Protein AF-Q839M4-F1 (afdb_monomer_lite)

Organism: Enterococcus faecalis (strain ATCC 700802 / V583) (NCBI:txid226185)

Secondary structure (DSSP, 8-state):
--HHHHHHHHHHHHHHHHHTT--STTHHHHHHHIIIII-HHHHHHHHTTTSHHHHGGGSHHHHHHHIIIIIHHHHHHHHHHHHS--EEEHHHHHHHHHHHHHHHHHTT-SGGGTS--HHHHHHHHHH-HHHHHHHHHHHHH--TTSEEE-TTHHHHHHHHHHHHHHHHHHHHHHTT-

Sequence (177 aa):
MDSNEIIKRVRERVYREVKKKYTRDDLDTRIQDVLYYRSETYMKLVSFANGKRIKKLADPRKFEKFMDTKGVKIVAEVLDGLNNQPKMQAMEYEQKVLTKVRQWYQKKNHPELVDLEEEAFEQLVEKNIIYKKMKKRLYEEQDNQGFVYSDNFDMQLIRDSCDIEEALYLDITLGDY

Radius of gyration: 21.52 Å; chains: 1; bounding box: 48×34×61 Å

Structure (mmCIF, N/CA/C/O backbone):
data_AF-Q839M4-F1
#
_entry.id   AF-Q839M4-F1
#
loop_
_atom_site.group_PDB
_atom_site.id
_atom_site.type_symbol
_atom_site.label_atom_id
_atom_site.label_alt_id
_atom_site.label_comp_id
_atom_site.label_asym_id
_atom_site.label_entity_id
_atom_site.label_seq_id
_atom_site.pdbx_PDB_ins_code
_atom_site.Cartn_x
_atom_site.Cartn_y
_atom_site.Cartn_z
_atom_site.occupancy
_atom_site.B_iso_or_equiv
_atom_site.auth_seq_id
_atom_site.auth_comp_id
_atom_site.auth_asym_id
_atom_site.auth_atom_id
_atom_site.pdbx_PDB_model_num
ATOM 1 N N . MET A 1 1 ? -29.535 -0.102 8.779 1.00 75.81 1 MET A N 1
ATOM 2 C CA . MET A 1 1 ? -28.117 0.221 8.537 1.00 75.81 1 MET A CA 1
ATOM 3 C C . MET A 1 1 ? -27.517 -0.943 7.775 1.00 75.81 1 MET A C 1
ATOM 5 O O . MET A 1 1 ? -27.614 -2.073 8.254 1.00 75.81 1 MET A O 1
ATOM 9 N N . ASP A 1 2 ? -27.035 -0.696 6.562 1.00 85.62 2 ASP A N 1
ATOM 10 C CA . ASP A 1 2 ? -26.321 -1.709 5.787 1.00 85.62 2 ASP A CA 1
ATOM 11 C C . ASP A 1 2 ? -24.893 -1.882 6.342 1.00 85.62 2 ASP A C 1
ATOM 13 O O . ASP A 1 2 ? -24.463 -1.164 7.248 1.00 85.62 2 ASP A O 1
ATOM 17 N N . SER A 1 3 ? -24.171 -2.887 5.853 1.00 86.69 3 SER A N 1
ATOM 18 C CA . SER A 1 3 ? -22.812 -3.173 6.319 1.00 86.69 3 SER A CA 1
ATOM 19 C C . SER A 1 3 ? -21.822 -2.051 5.994 1.00 86.69 3 SER A C 1
ATOM 21 O O . SER A 1 3 ? -20.903 -1.820 6.777 1.00 86.69 3 SER A O 1
ATOM 23 N N . ASN A 1 4 ? -22.008 -1.342 4.878 1.00 88.81 4 ASN A N 1
ATOM 24 C CA . ASN A 1 4 ? -21.112 -0.267 4.449 1.00 88.81 4 ASN A CA 1
ATOM 25 C C . ASN A 1 4 ? -21.217 0.935 5.389 1.00 88.81 4 ASN A C 1
ATOM 27 O O . ASN A 1 4 ? -20.198 1.484 5.804 1.00 88.81 4 ASN A O 1
ATOM 31 N N . GLU A 1 5 ? -22.430 1.276 5.812 1.00 91.88 5 GLU A N 1
ATOM 32 C CA . GLU A 1 5 ? -22.689 2.340 6.775 1.00 91.88 5 GLU A CA 1
ATOM 33 C C . GLU A 1 5 ? -22.124 1.994 8.162 1.00 91.88 5 GLU A C 1
ATOM 35 O O . GLU A 1 5 ? -21.576 2.853 8.850 1.00 91.88 5 GLU A O 1
ATOM 40 N N . ILE A 1 6 ? -22.156 0.715 8.560 1.00 92.38 6 ILE A N 1
ATOM 41 C CA . ILE A 1 6 ? -21.500 0.254 9.795 1.00 92.38 6 ILE A CA 1
ATOM 42 C C . ILE A 1 6 ? -19.980 0.416 9.699 1.00 92.38 6 ILE A C 1
ATOM 44 O O . ILE A 1 6 ? -19.368 0.940 10.631 1.00 92.38 6 ILE A O 1
ATOM 48 N N . ILE A 1 7 ? -19.364 -0.021 8.595 1.00 93.19 7 ILE A N 1
ATOM 49 C CA . ILE A 1 7 ? -17.920 0.140 8.371 1.00 93.19 7 ILE A CA 1
ATOM 50 C C . ILE A 1 7 ? -17.550 1.620 8.406 1.00 93.19 7 ILE A C 1
ATOM 52 O O . ILE A 1 7 ? -16.632 1.999 9.130 1.00 93.19 7 ILE A O 1
ATOM 56 N N . LYS A 1 8 ? -18.300 2.467 7.697 1.00 93.94 8 LYS A N 1
ATOM 57 C CA . LYS A 1 8 ? -18.115 3.918 7.699 1.00 93.94 8 LYS A CA 1
ATOM 58 C C . LYS A 1 8 ? -18.182 4.491 9.116 1.00 93.94 8 LYS A C 1
ATOM 60 O O . LYS A 1 8 ? -17.266 5.200 9.524 1.00 93.94 8 LYS A O 1
ATOM 65 N N . ARG A 1 9 ? -19.180 4.100 9.913 1.00 94.94 9 ARG A N 1
ATOM 66 C CA . ARG A 1 9 ? -19.306 4.529 11.313 1.00 94.94 9 ARG A CA 1
ATOM 67 C C . ARG A 1 9 ? -18.119 4.087 12.178 1.00 94.94 9 ARG A C 1
ATOM 69 O O . ARG A 1 9 ? -17.662 4.855 13.025 1.00 94.94 9 ARG A O 1
ATOM 76 N N . VAL A 1 10 ? -17.597 2.873 11.976 1.00 95.31 10 VAL A N 1
ATOM 77 C CA . VAL A 1 10 ? -16.368 2.418 12.653 1.00 95.31 10 VAL A CA 1
ATOM 78 C C . VAL A 1 10 ? -15.175 3.275 12.228 1.00 95.31 10 VAL A C 1
ATOM 80 O O . VAL A 1 10 ? -14.455 3.754 13.103 1.00 95.31 10 VAL A O 1
ATOM 83 N N . ARG A 1 11 ? -14.989 3.526 10.922 1.00 96.31 11 ARG A N 1
ATOM 84 C CA . ARG A 1 11 ? -13.910 4.385 10.396 1.00 96.31 11 ARG A CA 1
ATOM 85 C C . ARG A 1 11 ? -13.943 5.771 11.028 1.00 96.31 11 ARG A C 1
ATOM 87 O O . ARG A 1 11 ? -12.925 6.236 11.526 1.00 96.31 11 ARG A O 1
ATOM 94 N N . GLU A 1 12 ? -15.110 6.408 11.056 1.00 96.56 12 GLU A N 1
ATOM 95 C CA . GLU A 1 12 ? -15.287 7.739 11.644 1.00 96.56 12 GLU A CA 1
ATOM 96 C C . GLU A 1 12 ? -14.955 7.756 13.138 1.00 96.56 12 GLU A C 1
ATOM 98 O O . GLU A 1 12 ? -14.289 8.675 13.621 1.00 96.56 12 GLU A O 1
ATOM 103 N N . ARG A 1 13 ? -15.389 6.733 13.887 1.00 97.25 13 ARG A N 1
ATOM 104 C CA . ARG A 1 13 ? -15.084 6.634 15.317 1.00 97.25 13 ARG A CA 1
ATOM 105 C C . ARG A 1 13 ? -13.590 6.421 15.555 1.00 97.25 13 ARG A C 1
ATOM 107 O O . ARG A 1 13 ? -13.033 7.098 16.412 1.00 97.25 13 ARG A O 1
ATOM 114 N N . VAL A 1 14 ? -12.947 5.542 14.787 1.00 97.75 14 VAL A N 1
ATOM 115 C CA . VAL A 1 14 ? -11.493 5.319 14.843 1.00 97.75 14 VAL A CA 1
ATOM 116 C C . VAL A 1 14 ? -10.740 6.604 14.510 1.00 97.75 14 VAL A C 1
ATOM 118 O O . VAL A 1 14 ? -9.895 7.013 15.299 1.00 97.75 14 VAL A O 1
ATOM 121 N N . TYR A 1 15 ? -11.095 7.285 13.416 1.00 97.50 15 TYR A N 1
ATOM 122 C CA . TYR A 1 15 ? -10.486 8.555 13.017 1.00 97.50 15 TYR A CA 1
ATOM 123 C C . TYR A 1 15 ? -10.528 9.582 14.152 1.00 97.50 15 TYR A C 1
ATOM 125 O O . TYR A 1 15 ? -9.505 10.169 14.492 1.00 97.50 15 TYR A O 1
ATOM 133 N N . ARG A 1 16 ? -11.687 9.756 14.803 1.00 97.06 16 ARG A N 1
ATOM 134 C CA . ARG A 1 16 ? -11.825 10.690 15.934 1.00 97.06 16 ARG A CA 1
ATOM 135 C C . ARG A 1 16 ? -10.910 10.337 17.104 1.00 97.06 16 ARG A C 1
ATOM 137 O O . ARG A 1 16 ? -10.377 11.243 17.731 1.00 97.06 16 ARG A O 1
ATOM 144 N N . GLU A 1 17 ? -10.743 9.056 17.425 1.00 97.56 17 GLU A N 1
ATOM 145 C CA . GLU A 1 17 ? -9.868 8.634 18.527 1.00 97.56 17 GLU A CA 1
ATOM 146 C C . GLU A 1 17 ? -8.378 8.720 18.169 1.00 97.56 17 GLU A C 1
ATOM 148 O O . GLU A 1 17 ? -7.569 9.085 19.022 1.00 97.56 17 GLU A O 1
ATOM 153 N N . VAL A 1 18 ? -8.013 8.440 16.916 1.00 97.56 18 VAL A N 1
ATOM 154 C CA . VAL A 1 18 ? -6.644 8.609 16.403 1.00 97.56 18 VAL A CA 1
ATOM 155 C C . VAL A 1 18 ? -6.270 10.091 16.373 1.00 97.56 18 VAL A C 1
ATOM 157 O O . VAL A 1 18 ? -5.219 10.454 16.890 1.00 97.56 18 VAL A O 1
ATOM 160 N N . LYS A 1 19 ? -7.156 10.964 15.875 1.00 96.75 19 LYS A N 1
ATOM 161 C CA . LYS A 1 19 ? -6.941 12.420 15.789 1.00 96.75 19 LYS A CA 1
ATOM 162 C C . LYS A 1 19 ? -6.657 13.085 17.135 1.00 96.75 19 LYS A C 1
ATOM 164 O O . LYS A 1 19 ? -5.951 14.079 17.190 1.00 96.75 19 LYS A O 1
ATOM 169 N N . LYS A 1 20 ? -7.176 12.539 18.238 1.00 96.56 20 LYS A N 1
ATOM 170 C CA . LYS A 1 20 ? -6.862 13.040 19.591 1.00 96.56 20 LYS A CA 1
ATOM 171 C C . LYS A 1 20 ? -5.420 12.761 20.022 1.00 96.56 20 LYS A C 1
ATOM 173 O O . LYS A 1 20 ? -4.959 13.361 20.984 1.00 96.56 20 LYS A O 1
ATOM 178 N N . LYS A 1 21 ? -4.759 11.788 19.393 1.00 96.25 21 LYS A N 1
ATOM 179 C CA . LYS A 1 21 ? -3.471 11.227 19.827 1.00 96.25 21 LYS A CA 1
ATOM 180 C C . LYS A 1 21 ? -2.351 11.456 18.814 1.00 96.25 21 LYS A C 1
ATOM 182 O O . LYS A 1 21 ? -1.195 11.517 19.210 1.00 96.25 21 LYS A O 1
ATOM 187 N N . TYR A 1 22 ? -2.682 11.548 17.530 1.00 95.69 22 TYR A N 1
ATOM 188 C CA . TYR A 1 22 ? -1.727 11.773 16.455 1.00 95.69 22 TYR A CA 1
ATOM 189 C C . TYR A 1 22 ? -1.606 13.264 16.146 1.00 95.69 22 TYR A C 1
ATOM 191 O O . TYR A 1 22 ? -2.611 13.920 15.886 1.00 95.69 22 TYR A O 1
ATOM 199 N N . THR A 1 23 ? -0.384 13.791 16.202 1.00 91.06 23 THR A N 1
ATOM 200 C CA . THR A 1 23 ? -0.120 15.239 16.196 1.00 91.06 23 THR A CA 1
ATOM 201 C C . THR A 1 23 ? 0.462 15.768 14.890 1.00 91.06 23 THR A C 1
ATOM 203 O O . THR A 1 23 ? 0.672 16.971 14.788 1.00 91.06 23 THR A O 1
ATOM 206 N N . ARG A 1 24 ? 0.777 14.898 13.923 1.00 92.88 24 ARG A N 1
ATOM 207 C CA . ARG A 1 24 ? 1.304 15.316 12.619 1.00 92.88 24 ARG A CA 1
ATOM 208 C C . ARG A 1 24 ? 0.158 15.671 11.666 1.00 92.88 24 ARG A C 1
ATOM 210 O O . ARG A 1 24 ? -0.932 15.101 11.754 1.00 92.88 24 ARG A O 1
ATOM 217 N N . ASP A 1 25 ? 0.434 16.588 10.742 1.00 92.81 25 ASP A N 1
ATOM 218 C CA . ASP A 1 25 ? -0.560 17.162 9.821 1.00 92.81 25 ASP A CA 1
ATOM 219 C C . ASP A 1 25 ? -0.881 16.261 8.608 1.00 92.81 25 ASP A C 1
ATOM 221 O O . ASP A 1 25 ? -1.726 16.593 7.781 1.00 92.81 25 ASP A O 1
ATOM 225 N N . ASP A 1 26 ? -0.248 15.091 8.509 1.00 93.56 26 ASP A N 1
ATOM 226 C CA . ASP A 1 26 ? -0.432 14.078 7.459 1.00 93.56 26 ASP A CA 1
ATOM 227 C C . ASP A 1 26 ? -1.501 13.021 7.811 1.00 93.56 26 ASP A C 1
ATOM 229 O O . ASP A 1 26 ? -1.653 12.017 7.113 1.00 93.56 26 ASP A O 1
ATOM 233 N N . LEU A 1 27 ? -2.274 13.222 8.887 1.00 94.44 27 LEU A N 1
ATOM 234 C CA . LEU A 1 27 ? -3.289 12.254 9.316 1.00 94.44 27 LEU A CA 1
ATOM 235 C C . LEU A 1 27 ? -4.307 11.949 8.214 1.00 94.44 27 LEU A C 1
ATOM 237 O O . LEU A 1 27 ? -4.620 10.785 7.964 1.00 94.44 27 LEU A O 1
ATOM 241 N N . ASP A 1 28 ? -4.852 12.992 7.588 1.00 93.12 28 ASP A N 1
ATOM 242 C CA . ASP A 1 28 ? -5.963 12.865 6.642 1.00 93.12 28 ASP A CA 1
ATOM 243 C C . ASP A 1 28 ? -5.551 12.111 5.374 1.00 93.12 28 ASP A C 1
ATOM 245 O O . ASP A 1 28 ? -6.368 11.395 4.793 1.00 93.12 28 ASP A O 1
ATOM 249 N N . THR A 1 29 ? -4.281 12.218 4.982 1.00 91.31 29 THR A N 1
ATOM 250 C CA . THR A 1 29 ? -3.736 11.513 3.820 1.00 91.31 29 THR A CA 1
ATOM 251 C C . THR A 1 29 ? -3.390 10.066 4.154 1.00 91.31 29 THR A C 1
ATOM 253 O O . THR A 1 29 ? -3.690 9.173 3.366 1.00 91.31 29 THR A O 1
ATOM 256 N N . ARG A 1 30 ? -2.822 9.800 5.336 1.00 93.19 30 ARG A N 1
ATOM 257 C CA . ARG A 1 30 ? -2.260 8.478 5.666 1.00 93.19 30 ARG A CA 1
ATOM 258 C C . ARG A 1 30 ? -3.206 7.529 6.379 1.00 93.19 30 ARG A C 1
ATOM 260 O O . ARG A 1 30 ? -3.061 6.312 6.258 1.00 93.19 30 ARG A O 1
ATOM 267 N N . ILE A 1 31 ? -4.179 8.042 7.136 1.00 94.25 31 ILE A N 1
ATOM 268 C CA . ILE A 1 31 ? -5.025 7.189 7.982 1.00 94.25 31 ILE A CA 1
ATOM 269 C C . ILE A 1 31 ? -5.752 6.122 7.170 1.00 94.25 31 ILE A C 1
ATOM 271 O O . ILE A 1 31 ? -5.941 5.011 7.655 1.00 94.25 31 ILE A O 1
ATOM 275 N N . GLN A 1 32 ? -6.150 6.444 5.938 1.00 91.81 32 GLN A N 1
ATOM 276 C CA . GLN A 1 32 ? -6.837 5.499 5.077 1.00 91.81 32 GLN A CA 1
ATOM 277 C C . GLN A 1 32 ? -5.949 4.292 4.767 1.00 91.81 32 GLN A C 1
ATOM 279 O O . GLN A 1 32 ? -6.385 3.160 4.976 1.00 91.81 32 GLN A O 1
ATOM 284 N N . ASP A 1 33 ? -4.714 4.528 4.333 1.00 90.88 33 ASP A N 1
ATOM 285 C CA . ASP A 1 33 ? -3.794 3.456 3.968 1.00 90.88 33 ASP A CA 1
ATOM 286 C C . ASP A 1 33 ? -3.404 2.623 5.184 1.00 90.88 33 ASP A C 1
ATOM 288 O O . ASP A 1 33 ? -3.501 1.397 5.159 1.00 90.88 33 ASP A O 1
ATOM 292 N N . VAL A 1 34 ? -3.080 3.269 6.303 1.00 93.00 34 VAL A N 1
ATOM 293 C CA . VAL A 1 34 ? -2.772 2.547 7.542 1.00 93.00 34 VAL A CA 1
ATOM 294 C C . VAL A 1 34 ? -3.963 1.698 7.997 1.00 93.00 34 VAL A C 1
ATOM 296 O O . VAL A 1 34 ? -3.803 0.538 8.383 1.00 93.00 34 VAL A O 1
ATOM 299 N N . LEU A 1 35 ? -5.178 2.242 7.930 1.00 93.25 35 LEU A N 1
ATOM 300 C CA . LEU A 1 35 ? -6.378 1.521 8.336 1.00 93.25 35 LEU A CA 1
ATOM 301 C C . LEU A 1 35 ? -6.635 0.299 7.443 1.00 93.25 35 LEU A C 1
ATOM 303 O O . LEU A 1 35 ? -6.954 -0.766 7.964 1.00 93.25 35 LEU A O 1
ATOM 307 N N . TYR A 1 36 ? -6.498 0.436 6.122 1.00 89.88 36 TYR A N 1
ATOM 308 C CA . TYR A 1 36 ? -6.797 -0.647 5.181 1.00 89.88 36 TYR A CA 1
ATOM 309 C C . TYR A 1 36 ? -5.686 -1.681 5.043 1.00 89.88 36 TYR A C 1
ATOM 311 O O . TYR A 1 36 ? -6.003 -2.853 4.869 1.00 89.88 36 TYR A O 1
ATOM 319 N N . TYR A 1 37 ? -4.422 -1.274 5.124 1.00 88.69 37 TYR A N 1
ATOM 320 C CA . TYR A 1 37 ? -3.290 -2.142 4.796 1.00 88.69 37 TYR A CA 1
ATOM 321 C C . TYR A 1 37 ? -2.495 -2.587 6.022 1.00 88.69 37 TYR A C 1
ATOM 323 O O . TYR A 1 37 ? -1.807 -3.602 5.961 1.00 88.69 37 TYR A O 1
ATOM 331 N N . ARG A 1 38 ? -2.613 -1.883 7.157 1.00 92.50 38 ARG A N 1
ATOM 332 C CA . ARG A 1 38 ? -1.800 -2.166 8.352 1.00 92.50 38 ARG A CA 1
ATOM 333 C C . ARG A 1 38 ? -2.598 -2.555 9.591 1.00 92.50 38 ARG A C 1
ATOM 335 O O . ARG A 1 38 ? -2.062 -3.244 10.454 1.00 92.50 38 ARG A O 1
ATOM 342 N N . SER A 1 39 ? -3.878 -2.191 9.686 1.00 96.12 39 SER A N 1
ATOM 343 C CA . SER A 1 39 ? -4.731 -2.668 10.781 1.00 96.12 39 SER A CA 1
ATOM 344 C C . SER A 1 39 ? -5.327 -4.040 10.465 1.00 96.12 39 SER A C 1
ATOM 346 O O . SER A 1 39 ? -6.370 -4.167 9.818 1.00 96.12 39 SER A O 1
ATOM 348 N N . GLU A 1 40 ? -4.704 -5.092 10.996 1.00 95.56 40 GLU A N 1
ATOM 349 C CA . GLU A 1 40 ? -5.237 -6.454 10.916 1.00 95.56 40 GLU A CA 1
ATOM 350 C C . GLU A 1 40 ? -6.658 -6.566 11.477 1.00 95.56 40 GLU A C 1
ATOM 352 O O . GLU A 1 40 ? -7.499 -7.290 10.932 1.00 95.56 40 GLU A O 1
ATOM 357 N N . THR A 1 41 ? -6.935 -5.897 12.601 1.00 96.12 41 THR A N 1
ATOM 358 C CA . THR A 1 41 ? -8.248 -5.985 13.245 1.00 96.12 41 THR A CA 1
ATOM 359 C C . THR A 1 41 ? -9.317 -5.331 12.375 1.00 96.12 41 THR A C 1
ATOM 361 O O . THR A 1 41 ? -10.432 -5.855 12.279 1.00 96.12 41 THR A O 1
ATOM 364 N N . TYR A 1 42 ? -8.984 -4.229 11.703 1.00 95.69 42 TYR A N 1
ATOM 365 C CA . TYR A 1 42 ? -9.887 -3.578 10.767 1.00 95.69 42 TYR A CA 1
ATOM 366 C C . TYR A 1 42 ? -10.080 -4.405 9.490 1.00 95.69 42 TYR A C 1
ATOM 368 O O . TYR A 1 42 ? -11.221 -4.622 9.085 1.00 95.69 42 TYR A O 1
ATOM 376 N N . MET A 1 43 ? -9.018 -4.971 8.910 1.00 93.44 43 MET A N 1
ATOM 377 C CA . MET A 1 43 ? -9.142 -5.880 7.762 1.00 93.44 43 MET A CA 1
ATOM 378 C C . MET A 1 43 ? -10.036 -7.086 8.072 1.00 93.44 43 MET A C 1
ATOM 380 O O . MET A 1 43 ? -10.904 -7.441 7.275 1.00 93.44 43 MET A O 1
ATOM 384 N N . LYS A 1 44 ? -9.897 -7.675 9.268 1.00 93.00 44 LYS A N 1
ATOM 385 C CA . LYS A 1 44 ? -10.786 -8.747 9.745 1.00 93.00 44 LYS A CA 1
ATOM 386 C C . LYS A 1 44 ? -12.238 -8.273 9.848 1.00 93.00 44 LYS A C 1
ATOM 388 O O . LYS A 1 44 ? -13.145 -9.036 9.547 1.00 93.00 44 LYS A O 1
ATOM 393 N N . LEU A 1 45 ? -12.495 -7.034 10.268 1.00 92.25 45 LEU A N 1
ATOM 394 C CA . LEU A 1 45 ? -13.852 -6.478 10.271 1.00 92.25 45 LEU A CA 1
ATOM 395 C C . LEU A 1 45 ? -14.408 -6.352 8.842 1.00 92.25 45 LEU A C 1
ATOM 397 O O . LEU A 1 45 ? -15.540 -6.775 8.596 1.00 92.25 45 LEU A O 1
ATOM 401 N N . VAL A 1 46 ? -13.618 -5.795 7.919 1.00 90.94 46 VAL A N 1
ATOM 402 C CA . VAL A 1 46 ? -14.007 -5.576 6.516 1.00 90.94 46 VAL A CA 1
ATOM 403 C C . VAL A 1 46 ? -14.260 -6.898 5.793 1.00 90.94 46 VAL A C 1
ATOM 405 O O . VAL A 1 46 ? -15.255 -7.016 5.082 1.00 90.94 46 VAL A O 1
ATOM 408 N N . SER A 1 47 ? -13.451 -7.935 6.026 1.00 88.25 47 SER A N 1
ATOM 409 C CA . SER A 1 47 ? -13.666 -9.251 5.406 1.00 88.25 47 SER A CA 1
ATOM 410 C C . SER A 1 47 ? -14.984 -9.912 5.838 1.00 88.25 47 SER A C 1
ATOM 412 O O . SER A 1 47 ? -15.562 -10.705 5.096 1.00 88.25 47 SER A O 1
ATOM 414 N N . PHE A 1 48 ? -15.529 -9.534 7.001 1.00 85.88 48 PHE A N 1
ATOM 415 C CA . PHE A 1 48 ? -16.852 -9.961 7.460 1.00 85.88 48 PHE A CA 1
ATOM 416 C C . PHE A 1 48 ? -17.994 -9.019 7.053 1.00 85.88 48 PHE A C 1
ATOM 418 O O . PHE A 1 48 ? -19.127 -9.238 7.500 1.00 85.88 48 PHE A O 1
ATOM 425 N N . ALA A 1 49 ? -17.754 -8.008 6.211 1.00 79.94 49 ALA A N 1
ATOM 426 C CA . ALA A 1 49 ? -18.775 -7.033 5.818 1.00 79.94 49 ALA A CA 1
ATOM 427 C C . ALA A 1 49 ? -19.999 -7.673 5.135 1.00 79.94 49 ALA A C 1
ATOM 429 O O . ALA A 1 49 ? -21.129 -7.229 5.338 1.00 79.94 49 ALA A O 1
ATOM 430 N N . ASN A 1 50 ? -19.822 -8.790 4.426 1.00 76.75 50 ASN A N 1
ATOM 431 C CA . ASN A 1 50 ? -20.939 -9.530 3.820 1.00 76.75 50 ASN A CA 1
ATOM 432 C C . ASN A 1 50 ? -21.652 -10.491 4.798 1.00 76.75 50 ASN A C 1
ATOM 434 O O . ASN A 1 50 ? -22.662 -11.109 4.462 1.00 76.75 50 ASN A O 1
ATOM 438 N N . GLY A 1 51 ? -21.159 -10.627 6.031 1.00 80.44 51 GLY A N 1
ATOM 439 C CA . GLY A 1 51 ? -21.660 -11.585 7.014 1.00 80.44 51 GLY A CA 1
ATOM 440 C C . GLY A 1 51 ? -22.773 -11.046 7.921 1.00 80.44 51 GLY A C 1
ATOM 441 O O . GLY A 1 51 ? -22.846 -9.866 8.250 1.00 80.44 51 GLY A O 1
ATOM 442 N N . LYS A 1 52 ? -23.603 -11.942 8.477 1.00 81.88 52 LYS A N 1
ATOM 443 C CA . LYS A 1 52 ? -24.625 -11.580 9.492 1.00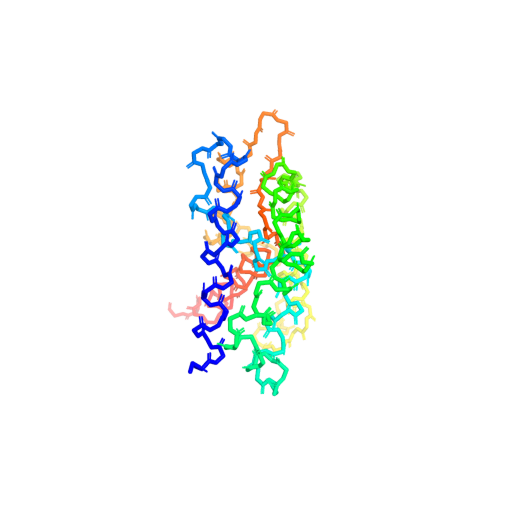 81.88 52 LYS A CA 1
ATOM 444 C C . LYS A 1 52 ? -24.026 -10.972 10.773 1.00 81.88 52 LYS A C 1
ATOM 446 O O . LYS A 1 52 ? -24.739 -10.328 11.540 1.00 81.88 52 LYS A O 1
ATOM 451 N N . ARG A 1 53 ? -22.732 -11.199 11.039 1.00 83.00 53 ARG A N 1
ATOM 452 C CA . ARG A 1 53 ? -22.043 -10.718 12.247 1.00 83.00 53 ARG A CA 1
ATOM 453 C C . ARG A 1 53 ? -21.882 -9.200 12.260 1.00 83.00 53 ARG A C 1
ATOM 455 O O . ARG A 1 53 ? -22.132 -8.616 13.309 1.00 83.00 53 ARG A O 1
ATOM 462 N N . ILE A 1 54 ? -21.549 -8.570 11.131 1.00 88.31 54 ILE A N 1
ATOM 463 C CA . ILE A 1 54 ? -21.352 -7.116 11.095 1.00 88.31 54 ILE A CA 1
ATOM 464 C C . ILE A 1 54 ? -22.661 -6.364 11.339 1.00 88.31 54 ILE A C 1
ATOM 466 O O . ILE A 1 54 ? -22.675 -5.395 12.085 1.00 88.31 54 ILE A O 1
ATOM 470 N N . LYS A 1 55 ? -23.791 -6.891 10.843 1.00 89.38 55 LYS A N 1
ATOM 471 C CA . LYS A 1 55 ? -25.129 -6.311 11.057 1.00 89.38 55 LYS A CA 1
ATOM 472 C C . LYS A 1 55 ? -25.498 -6.188 12.537 1.00 89.38 55 LYS A C 1
ATOM 474 O O . LYS A 1 55 ? -26.298 -5.331 12.896 1.00 89.38 55 LYS A O 1
ATOM 479 N N . LYS A 1 56 ? -24.895 -6.999 13.419 1.00 89.88 56 LYS A N 1
ATOM 480 C CA . LYS A 1 56 ? -25.086 -6.870 14.873 1.00 89.88 56 LYS A CA 1
ATOM 481 C C . LYS A 1 56 ? -24.572 -5.535 15.412 1.00 89.88 56 LYS A C 1
ATOM 483 O O . LYS A 1 56 ? -25.063 -5.109 16.445 1.00 89.88 56 LYS A O 1
ATOM 488 N N . LEU A 1 57 ? -23.630 -4.883 14.735 1.00 92.19 57 LEU A N 1
ATOM 489 C CA . LEU A 1 57 ? -23.095 -3.576 15.119 1.00 92.19 57 LEU A CA 1
ATOM 490 C C . LEU A 1 57 ? -24.023 -2.409 14.739 1.00 92.19 57 LEU A C 1
ATOM 492 O O . LEU A 1 57 ? -23.724 -1.271 15.077 1.00 92.19 57 LEU A O 1
ATOM 496 N N . ALA A 1 58 ? -25.160 -2.666 14.080 1.00 91.38 58 ALA A N 1
ATOM 497 C CA . ALA A 1 58 ? -26.215 -1.659 13.936 1.00 91.38 58 ALA A CA 1
ATOM 498 C C . ALA A 1 58 ? -26.881 -1.326 15.286 1.00 91.38 58 ALA A C 1
ATOM 500 O O . ALA A 1 58 ? -27.404 -0.230 15.465 1.00 91.38 58 ALA A O 1
ATOM 501 N N . ASP A 1 59 ? -26.856 -2.270 16.234 1.00 93.88 59 ASP A N 1
ATOM 502 C CA . ASP A 1 59 ? -27.304 -2.076 17.613 1.00 93.88 59 ASP A CA 1
ATOM 503 C C . ASP A 1 59 ? -26.286 -1.197 18.368 1.00 93.88 59 ASP A C 1
ATOM 505 O O . ASP A 1 59 ? -25.121 -1.597 18.483 1.00 93.88 59 ASP A O 1
ATOM 509 N N . PRO A 1 60 ? -26.694 -0.034 18.916 1.00 94.06 60 PRO A N 1
ATOM 510 C CA . PRO A 1 60 ? -25.783 0.884 19.596 1.00 94.06 60 PRO A CA 1
ATOM 511 C C . PRO A 1 60 ? -24.998 0.248 20.748 1.00 94.06 60 PRO A C 1
ATOM 513 O O . PRO A 1 60 ? -23.809 0.510 20.887 1.00 94.06 60 PRO A O 1
ATOM 516 N N . ARG A 1 61 ? -25.608 -0.639 21.545 1.00 95.81 61 ARG A N 1
ATOM 517 C CA . ARG A 1 61 ? -24.919 -1.275 22.683 1.00 95.81 61 ARG A CA 1
ATOM 518 C C . ARG A 1 61 ? -23.842 -2.242 22.205 1.00 95.81 61 ARG A C 1
ATOM 520 O O . ARG A 1 61 ? -22.770 -2.331 22.799 1.00 95.81 61 ARG A O 1
ATOM 527 N N . LYS A 1 62 ? -24.119 -2.977 21.125 1.00 95.38 62 LYS A N 1
ATOM 528 C CA . LYS A 1 62 ? -23.133 -3.879 20.512 1.00 95.38 62 LYS A CA 1
ATOM 529 C C . LYS A 1 62 ? -22.026 -3.108 19.808 1.00 95.38 62 LYS A C 1
ATOM 531 O O . LYS A 1 62 ? -20.887 -3.564 19.844 1.00 95.38 62 LYS A O 1
ATOM 536 N N . PHE A 1 63 ? -22.355 -1.969 19.203 1.00 95.69 63 PHE A N 1
ATOM 537 C CA . PHE A 1 63 ? -21.378 -1.060 18.620 1.00 95.69 63 PHE A CA 1
ATOM 538 C C . PHE A 1 63 ? -20.412 -0.527 19.680 1.00 95.69 63 PHE A C 1
ATOM 540 O O . PHE A 1 63 ? -19.210 -0.700 19.518 1.00 95.69 63 PHE A O 1
ATOM 547 N N . GLU A 1 64 ? -20.908 0.030 20.789 1.00 97.19 64 GLU A N 1
ATOM 548 C CA . GLU A 1 64 ? -20.028 0.547 21.850 1.00 97.19 64 GLU A CA 1
ATOM 549 C C . GLU A 1 64 ? -19.167 -0.571 22.451 1.00 97.19 64 GLU A C 1
ATOM 551 O O . GLU A 1 64 ? -17.949 -0.443 22.503 1.00 97.19 64 GLU A O 1
ATOM 556 N N . LYS A 1 65 ? -19.741 -1.749 22.740 1.00 96.81 65 LYS A N 1
ATOM 557 C CA . LYS A 1 65 ? -18.954 -2.908 23.205 1.00 96.81 65 LYS A CA 1
ATOM 558 C C . LYS A 1 65 ? -17.871 -3.337 22.206 1.00 96.81 65 LYS A C 1
ATOM 560 O O . LYS A 1 65 ? -16.796 -3.795 22.599 1.00 96.81 65 LYS A O 1
ATOM 565 N N . PHE A 1 66 ? -18.154 -3.247 20.907 1.00 96.38 66 PHE A N 1
ATOM 566 C CA . PHE A 1 66 ? -17.152 -3.487 19.873 1.00 96.38 66 PHE A CA 1
ATOM 567 C C . PHE A 1 66 ? -16.063 -2.412 19.912 1.00 96.38 66 PHE A C 1
ATOM 569 O O . PHE A 1 66 ? -14.885 -2.764 19.874 1.00 96.38 66 PHE A O 1
ATOM 576 N N . MET A 1 67 ? -16.430 -1.135 20.030 1.00 97.44 67 MET A N 1
ATOM 577 C CA . MET A 1 67 ? -15.471 -0.034 20.094 1.00 97.44 67 MET A CA 1
ATOM 578 C C . MET A 1 67 ? -14.569 -0.120 21.329 1.00 97.44 67 MET A C 1
ATOM 580 O O . MET A 1 67 ? -13.357 0.012 21.181 1.00 97.44 67 MET A O 1
ATOM 584 N N . ASP A 1 68 ? -15.116 -0.479 22.490 1.00 96.88 68 ASP A N 1
ATOM 585 C CA . ASP A 1 68 ? -14.378 -0.647 23.753 1.00 96.88 68 ASP A CA 1
ATOM 586 C C . ASP A 1 68 ? -13.402 -1.833 23.742 1.00 96.88 68 ASP A C 1
ATOM 588 O O . ASP A 1 68 ? -12.531 -1.944 24.601 1.00 96.88 68 ASP A O 1
ATOM 592 N N . THR A 1 69 ? -13.533 -2.745 22.774 1.00 95.75 69 THR A N 1
ATOM 593 C CA . THR A 1 69 ? -12.696 -3.949 22.690 1.00 95.75 69 THR A CA 1
ATOM 594 C C . THR A 1 69 ? -11.873 -3.991 21.409 1.00 95.75 69 THR A C 1
ATOM 596 O O . THR A 1 69 ? -10.649 -3.889 21.436 1.00 95.75 69 THR A O 1
ATOM 599 N N . LYS A 1 70 ? -12.526 -4.171 20.262 1.00 96.44 70 LYS A N 1
ATOM 600 C CA . LYS A 1 70 ? -11.889 -4.238 18.944 1.00 96.44 70 LYS A CA 1
ATOM 601 C C . LYS A 1 70 ? -11.549 -2.851 18.415 1.00 96.44 70 LYS A C 1
ATOM 603 O O . LYS A 1 70 ? -10.495 -2.704 17.813 1.00 96.44 70 LYS A O 1
ATOM 608 N N . GLY A 1 71 ? -12.377 -1.845 18.686 1.00 96.81 71 GLY A N 1
ATOM 609 C CA . GLY A 1 71 ? -12.095 -0.462 18.304 1.00 96.81 71 GLY A CA 1
ATOM 610 C C . GLY A 1 71 ? -10.808 0.072 18.926 1.00 96.81 71 GLY A C 1
ATOM 611 O O . GLY A 1 71 ? -9.982 0.623 18.209 1.00 96.81 71 GLY A O 1
ATOM 612 N N . VAL A 1 72 ? -10.582 -0.173 20.222 1.00 97.69 72 VAL A N 1
ATOM 613 C CA . VAL A 1 72 ? -9.321 0.175 20.904 1.00 97.69 72 VAL A CA 1
ATOM 614 C C . VAL A 1 72 ? -8.113 -0.469 20.219 1.00 97.69 72 VAL A C 1
ATOM 616 O O . VAL A 1 72 ? -7.103 0.203 20.019 1.00 97.69 72 VAL A O 1
ATOM 619 N N . LYS A 1 73 ? -8.222 -1.740 19.805 1.00 98.12 73 LYS A N 1
ATOM 620 C CA . LYS A 1 73 ? -7.154 -2.428 19.060 1.00 98.12 73 LYS A CA 1
ATOM 621 C C . LYS A 1 73 ? -6.906 -1.799 17.693 1.00 98.12 73 LYS A C 1
ATOM 623 O O . LYS A 1 73 ? -5.759 -1.532 17.374 1.00 98.12 73 LYS A O 1
ATOM 628 N N . ILE A 1 74 ? -7.964 -1.495 16.936 1.00 98.25 74 ILE A N 1
ATOM 629 C CA . ILE A 1 74 ? -7.842 -0.810 15.639 1.00 98.25 74 ILE A CA 1
ATOM 630 C C . ILE A 1 74 ? -7.148 0.545 15.817 1.00 98.25 74 ILE A C 1
ATOM 632 O O . ILE A 1 74 ? -6.218 0.856 15.087 1.00 98.25 74 ILE A O 1
ATOM 636 N N . VAL A 1 75 ? -7.551 1.344 16.810 1.00 98.19 75 VAL A N 1
ATOM 637 C CA . VAL A 1 75 ? -6.920 2.645 17.093 1.00 98.19 75 VAL A CA 1
ATOM 638 C C . VAL A 1 75 ? -5.437 2.481 17.433 1.00 98.19 75 VAL A C 1
ATOM 640 O O . VAL A 1 75 ? -4.624 3.269 16.963 1.00 98.19 75 VAL A O 1
ATOM 643 N N . ALA A 1 76 ? -5.077 1.472 18.231 1.00 98.06 76 ALA A N 1
ATOM 644 C CA . ALA A 1 76 ? -3.685 1.195 18.575 1.00 98.06 76 ALA A CA 1
ATOM 645 C C . ALA A 1 76 ? -2.857 0.769 17.351 1.00 98.06 76 ALA A C 1
ATOM 647 O O . ALA A 1 76 ? -1.789 1.328 17.134 1.00 98.06 76 ALA A O 1
ATOM 648 N N . GLU A 1 77 ? -3.372 -0.150 16.529 1.00 97.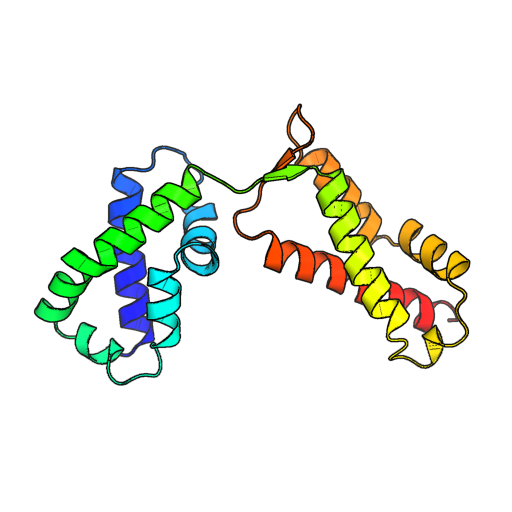88 77 GLU A N 1
ATOM 649 C CA . GLU A 1 77 ? -2.738 -0.583 15.273 1.00 97.88 77 GLU A CA 1
ATOM 650 C C . GLU A 1 77 ? -2.555 0.592 14.299 1.00 97.88 77 GLU A C 1
ATOM 652 O O . GLU A 1 77 ? -1.508 0.728 13.672 1.00 97.88 77 GLU A O 1
ATOM 657 N N . VAL A 1 78 ? -3.548 1.482 14.197 1.00 97.50 78 VAL A N 1
ATOM 658 C CA . VAL A 1 78 ? -3.462 2.660 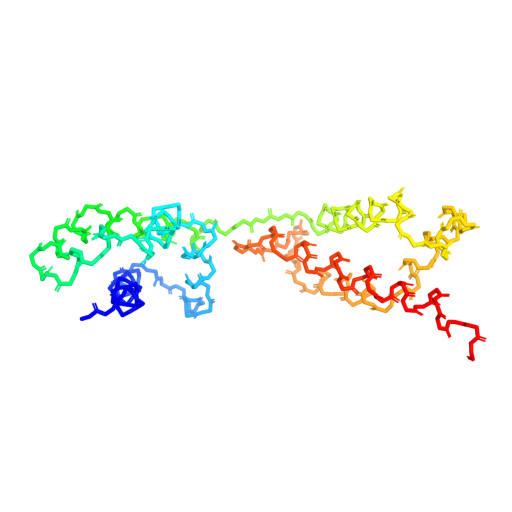13.324 1.00 97.50 78 VAL A CA 1
ATOM 659 C C . VAL A 1 78 ? -2.445 3.673 13.838 1.00 97.50 78 VAL A C 1
ATOM 661 O O . VAL A 1 78 ? -1.670 4.213 13.056 1.00 97.50 78 VAL A O 1
ATOM 664 N N . LEU A 1 79 ? -2.411 3.938 15.144 1.00 97.12 79 LEU A N 1
ATOM 665 C CA . LEU A 1 79 ? -1.405 4.832 15.720 1.00 97.12 79 LEU A CA 1
ATOM 666 C C . LEU A 1 79 ? 0.005 4.270 15.572 1.00 97.12 79 LEU A C 1
ATOM 668 O O . LEU A 1 79 ? 0.922 5.029 15.269 1.00 97.12 79 LEU A O 1
ATOM 672 N N . ASP A 1 80 ? 0.178 2.965 15.773 1.00 96.38 80 ASP A N 1
ATOM 673 C CA . ASP A 1 80 ? 1.446 2.297 15.503 1.00 96.38 80 ASP A CA 1
ATOM 674 C C . ASP A 1 80 ? 1.845 2.492 14.040 1.00 96.38 80 ASP A C 1
ATOM 676 O O . ASP A 1 80 ? 2.935 2.985 13.769 1.00 96.38 80 ASP A O 1
ATOM 680 N N . GLY A 1 81 ? 0.934 2.239 13.098 1.00 94.81 81 GLY A N 1
ATOM 681 C CA . GLY A 1 81 ? 1.253 2.390 11.686 1.00 94.81 81 GLY A CA 1
ATOM 682 C C . GLY A 1 81 ? 1.589 3.828 11.273 1.00 94.81 81 GLY A C 1
ATOM 683 O O . GLY A 1 81 ? 2.564 4.077 10.563 1.00 94.81 81 GLY A O 1
ATOM 684 N N . LEU A 1 82 ? 0.854 4.808 11.790 1.00 94.94 82 LEU A N 1
ATOM 685 C CA . LEU A 1 82 ? 1.126 6.217 11.512 1.00 94.94 82 LEU A CA 1
ATOM 686 C C . LEU A 1 82 ? 2.483 6.686 12.064 1.00 94.94 82 LEU A C 1
ATOM 688 O O . LEU A 1 82 ? 3.155 7.501 11.425 1.00 94.94 82 LEU A O 1
ATOM 692 N N . ASN A 1 83 ? 2.896 6.184 13.231 1.00 94.56 83 ASN A N 1
ATOM 693 C CA . ASN A 1 83 ? 4.161 6.562 13.870 1.00 94.56 83 ASN A CA 1
ATOM 694 C C . ASN A 1 83 ? 5.360 5.770 13.336 1.00 94.56 83 ASN A C 1
ATOM 696 O O . ASN A 1 83 ? 6.446 6.327 13.190 1.00 94.56 83 ASN A O 1
ATOM 700 N N . ASN A 1 84 ? 5.141 4.500 13.009 1.00 93.38 84 ASN A N 1
ATOM 701 C CA . ASN A 1 84 ? 6.139 3.563 12.515 1.00 93.38 84 ASN A CA 1
ATOM 702 C C . ASN A 1 84 ? 5.868 3.280 11.038 1.00 93.38 84 ASN A C 1
ATOM 704 O O . ASN A 1 84 ? 5.504 2.162 10.661 1.00 93.38 84 ASN A O 1
ATOM 708 N N . GLN A 1 85 ? 5.976 4.322 10.207 1.00 93.06 85 GLN A N 1
ATOM 709 C CA . GLN A 1 85 ? 5.810 4.189 8.761 1.00 93.06 85 GLN A CA 1
ATOM 710 C C . GLN A 1 85 ? 6.872 3.223 8.213 1.00 93.06 85 GLN A C 1
ATOM 712 O O . GLN A 1 85 ? 8.048 3.363 8.566 1.00 93.06 85 GLN A O 1
ATOM 717 N N . PRO A 1 86 ? 6.501 2.244 7.371 1.00 95.00 86 PRO A N 1
ATOM 718 C CA . PRO A 1 86 ? 7.459 1.338 6.770 1.00 95.00 86 PRO A CA 1
ATOM 719 C C . PRO A 1 86 ? 8.396 2.129 5.863 1.00 95.00 86 PRO A C 1
ATOM 721 O O . PRO A 1 86 ? 7.982 3.079 5.192 1.00 95.00 86 PRO A O 1
ATOM 724 N N . LYS A 1 87 ? 9.653 1.696 5.819 1.00 96.56 87 LYS A N 1
ATOM 725 C CA . LYS A 1 87 ? 10.670 2.274 4.948 1.00 96.56 87 LYS A CA 1
ATOM 726 C C . LYS A 1 87 ? 11.478 1.198 4.244 1.00 96.56 87 LYS A C 1
ATOM 728 O O . LYS A 1 87 ? 11.631 0.096 4.771 1.00 96.56 87 LYS A O 1
ATOM 733 N N . MET A 1 88 ? 11.997 1.535 3.074 1.00 97.56 88 MET A N 1
ATOM 734 C CA . MET A 1 88 ? 12.811 0.654 2.240 1.00 97.56 88 MET A CA 1
ATOM 735 C C . MET A 1 88 ? 13.900 1.481 1.564 1.00 97.56 88 MET A C 1
ATOM 737 O O . MET A 1 88 ? 13.668 2.646 1.249 1.00 97.56 88 MET A O 1
ATOM 741 N N . GLN A 1 89 ? 15.087 0.912 1.363 1.00 98.19 89 GLN A N 1
ATOM 742 C CA . GLN A 1 89 ? 16.113 1.581 0.560 1.00 98.19 89 GLN A CA 1
ATOM 743 C C . GLN A 1 89 ? 15.595 1.760 -0.874 1.00 98.19 89 GLN A C 1
ATOM 745 O O . GLN A 1 89 ? 15.028 0.822 -1.432 1.00 98.19 89 GLN A O 1
ATOM 750 N N . ALA A 1 90 ? 15.792 2.931 -1.484 1.00 98.06 90 ALA A N 1
ATOM 751 C CA . ALA A 1 90 ? 15.313 3.215 -2.841 1.00 98.06 90 ALA A CA 1
ATOM 752 C C . ALA A 1 90 ? 15.828 2.181 -3.859 1.00 98.06 90 ALA A C 1
ATOM 754 O O . ALA A 1 90 ? 15.061 1.671 -4.673 1.00 98.06 90 ALA A O 1
ATOM 755 N N . MET A 1 91 ? 17.099 1.788 -3.731 1.00 97.31 91 MET A N 1
ATOM 756 C CA . MET A 1 91 ? 17.706 0.718 -4.530 1.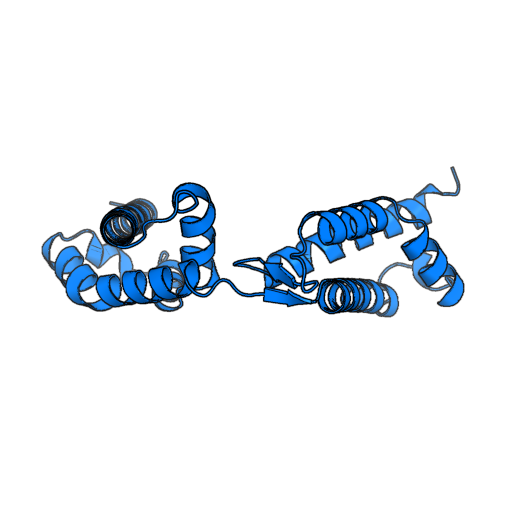00 97.31 91 MET A CA 1
ATOM 757 C C . MET A 1 91 ? 17.052 -0.651 -4.299 1.00 97.31 91 MET A C 1
ATOM 759 O O . MET A 1 91 ? 16.862 -1.419 -5.238 1.00 97.31 91 MET A O 1
ATOM 763 N N . GLU A 1 92 ? 16.700 -0.978 -3.052 1.00 98.06 92 GLU A N 1
ATOM 764 C CA . GLU A 1 92 ? 16.007 -2.234 -2.739 1.00 98.06 92 GLU A CA 1
ATOM 765 C C . GLU A 1 92 ? 14.600 -2.243 -3.350 1.00 98.06 92 GLU A C 1
ATOM 767 O O . GLU A 1 92 ? 14.160 -3.260 -3.892 1.00 98.06 92 GLU A O 1
ATOM 772 N N . TYR A 1 93 ? 13.906 -1.104 -3.296 1.00 98.31 93 TYR A N 1
ATOM 773 C CA . TYR A 1 93 ? 12.592 -0.938 -3.903 1.00 98.31 93 TYR A CA 1
ATOM 774 C C . TYR A 1 93 ? 12.653 -1.121 -5.424 1.00 98.31 93 TYR A C 1
ATOM 776 O O . TYR A 1 93 ? 11.908 -1.932 -5.974 1.00 98.31 93 TYR A O 1
ATOM 784 N N . GLU A 1 94 ? 13.576 -0.425 -6.094 1.00 97.94 94 GLU A N 1
ATOM 785 C CA . GLU A 1 94 ? 13.817 -0.548 -7.536 1.00 97.94 94 GLU A CA 1
ATOM 786 C C . GLU A 1 94 ? 14.083 -2.007 -7.932 1.00 97.94 94 GLU A C 1
ATOM 788 O O . GLU A 1 94 ? 13.419 -2.543 -8.820 1.00 97.94 94 GLU A O 1
ATOM 793 N N . GLN A 1 95 ? 14.967 -2.694 -7.202 1.00 98.00 95 GLN A N 1
ATOM 794 C CA . GLN A 1 95 ? 15.285 -4.097 -7.460 1.00 98.00 95 GLN A CA 1
ATOM 795 C C . GLN A 1 95 ? 14.059 -5.013 -7.326 1.00 98.00 95 GLN A C 1
ATOM 797 O O . GLN A 1 95 ? 13.895 -5.959 -8.104 1.00 98.00 95 GLN A O 1
ATOM 802 N N . LYS A 1 96 ? 13.179 -4.757 -6.351 1.00 98.19 96 LYS A N 1
ATOM 803 C CA . LYS A 1 96 ? 11.935 -5.521 -6.172 1.00 98.19 96 LYS A CA 1
ATOM 804 C C . LYS A 1 96 ? 10.954 -5.307 -7.323 1.00 98.19 96 LYS A C 1
ATOM 806 O O . LYS A 1 96 ? 10.325 -6.280 -7.743 1.00 98.19 96 LYS A O 1
ATOM 811 N N . VAL A 1 97 ? 10.844 -4.087 -7.849 1.00 98.00 97 VAL A N 1
ATOM 812 C CA . VAL A 1 97 ? 10.030 -3.804 -9.042 1.00 98.00 97 VAL A CA 1
ATOM 813 C C . VAL A 1 97 ? 10.592 -4.539 -10.255 1.00 98.00 97 VAL A C 1
ATOM 815 O O . VAL A 1 97 ? 9.869 -5.307 -10.885 1.00 98.00 97 VAL A O 1
ATOM 818 N N . LEU A 1 98 ? 11.892 -4.397 -10.527 1.00 97.12 98 LEU A N 1
ATOM 819 C CA . LEU A 1 98 ? 12.557 -5.069 -11.648 1.00 97.12 98 LEU A CA 1
ATOM 820 C C . LEU A 1 98 ? 12.432 -6.593 -11.574 1.00 97.12 98 LEU A C 1
ATOM 822 O O . LEU A 1 98 ? 12.198 -7.250 -12.582 1.00 97.12 98 LEU A O 1
ATOM 826 N N . THR A 1 99 ? 12.512 -7.163 -10.370 1.00 96.81 99 THR A N 1
ATOM 827 C CA . THR A 1 99 ? 12.313 -8.604 -10.166 1.00 96.81 99 THR A CA 1
ATOM 828 C C . THR A 1 99 ? 10.911 -9.046 -10.592 1.00 96.81 99 THR A C 1
ATOM 830 O O . THR A 1 99 ? 10.772 -10.094 -11.218 1.00 96.81 99 THR A O 1
ATOM 833 N N . LYS A 1 100 ? 9.867 -8.263 -10.287 1.00 96.12 100 LYS A N 1
ATOM 834 C CA . LYS A 1 100 ? 8.486 -8.561 -10.711 1.00 96.12 100 LYS A CA 1
ATOM 835 C C . LYS A 1 100 ? 8.325 -8.450 -12.227 1.00 96.12 100 LYS A C 1
ATOM 837 O O . LYS A 1 100 ? 7.838 -9.394 -12.843 1.00 96.12 100 LYS A O 1
ATOM 842 N N . VAL A 1 101 ? 8.837 -7.369 -12.811 1.00 96.00 101 VAL A N 1
ATOM 843 C CA . VAL A 1 101 ? 8.827 -7.132 -14.263 1.00 96.00 101 VAL A CA 1
ATOM 844 C C . VAL A 1 101 ? 9.551 -8.267 -15.005 1.00 96.00 101 VAL A C 1
ATOM 846 O O . VAL A 1 101 ? 9.034 -8.818 -15.977 1.00 96.00 101 VAL A O 1
ATOM 849 N N . ARG A 1 102 ? 10.704 -8.721 -14.495 1.00 94.12 102 ARG A N 1
ATOM 850 C CA . ARG A 1 102 ? 11.432 -9.871 -15.052 1.00 94.12 102 ARG A CA 1
ATOM 851 C C . ARG A 1 102 ? 10.660 -11.183 -14.895 1.00 94.12 102 ARG A C 1
ATOM 853 O O . ARG A 1 102 ? 10.642 -11.986 -15.821 1.00 94.12 102 ARG A O 1
ATOM 860 N N . GLN A 1 103 ? 9.998 -11.413 -13.759 1.00 93.62 103 GLN A N 1
ATOM 861 C CA . GLN A 1 103 ? 9.144 -12.594 -13.571 1.00 93.62 103 GLN A CA 1
ATOM 862 C C . GLN A 1 103 ? 7.959 -12.616 -14.542 1.00 93.62 103 GLN A C 1
ATOM 864 O O . GLN A 1 103 ? 7.563 -13.694 -14.984 1.00 93.62 103 GLN A O 1
ATOM 869 N N . TRP A 1 104 ? 7.373 -11.460 -14.861 1.00 92.88 104 TRP A N 1
ATOM 870 C CA . TRP A 1 104 ? 6.349 -11.350 -15.898 1.00 92.88 104 TRP A CA 1
ATOM 871 C C . TRP A 1 104 ? 6.909 -11.738 -17.271 1.00 92.88 104 TRP A C 1
ATOM 873 O O . TRP A 1 104 ? 6.350 -12.624 -17.919 1.00 92.88 104 TRP A O 1
ATOM 883 N N . TYR A 1 105 ? 8.061 -11.181 -17.652 1.00 89.94 105 TYR A N 1
ATOM 884 C CA . TYR A 1 105 ? 8.751 -11.523 -18.897 1.00 89.94 105 TYR A CA 1
ATOM 885 C C . TYR A 1 105 ? 9.076 -13.023 -19.002 1.00 89.94 105 TYR A C 1
ATOM 887 O O . TYR A 1 105 ? 8.730 -13.671 -19.989 1.00 89.94 105 TYR A O 1
ATOM 895 N N . GLN A 1 106 ? 9.652 -13.613 -17.950 1.00 89.00 106 GLN A N 1
ATOM 896 C CA . GLN A 1 106 ? 10.035 -15.030 -17.911 1.00 89.00 106 GLN A CA 1
ATOM 897 C C . GLN A 1 106 ? 8.855 -15.993 -18.046 1.00 89.00 106 GLN A C 1
ATOM 899 O O . GLN A 1 106 ? 9.038 -17.121 -18.501 1.00 89.00 106 GLN A O 1
ATOM 904 N N . LYS A 1 107 ? 7.641 -15.573 -17.671 1.00 89.00 107 LYS A N 1
ATOM 905 C CA . LYS A 1 107 ? 6.445 -16.392 -17.895 1.00 89.00 107 LYS A CA 1
ATOM 906 C C . LYS A 1 107 ? 6.132 -16.562 -19.384 1.00 89.00 107 LYS A C 1
ATOM 908 O O . LYS A 1 107 ? 5.411 -17.499 -19.705 1.00 89.00 107 LYS A O 1
ATOM 913 N N . LYS A 1 108 ? 6.652 -15.696 -20.271 1.00 76.56 108 LYS A N 1
ATOM 914 C CA . LYS A 1 108 ? 6.448 -15.734 -21.734 1.00 76.56 108 LYS A CA 1
ATOM 915 C C . LYS A 1 108 ? 4.986 -15.996 -22.121 1.00 76.56 108 LYS A C 1
ATOM 917 O O . LYS A 1 108 ? 4.687 -16.737 -23.049 1.00 76.56 108 LYS A O 1
ATOM 922 N N . ASN A 1 109 ? 4.056 -15.367 -21.401 1.00 77.12 109 ASN A N 1
ATOM 923 C CA . ASN A 1 109 ? 2.616 -15.542 -21.621 1.00 77.12 109 ASN A CA 1
ATOM 924 C C . ASN A 1 109 ? 2.114 -14.879 -22.920 1.00 77.12 109 ASN A C 1
ATOM 926 O O . ASN A 1 109 ? 0.925 -14.954 -23.222 1.00 77.12 109 ASN A O 1
ATOM 930 N N . HIS A 1 110 ? 3.007 -14.228 -23.666 1.00 77.88 110 HIS A N 1
ATOM 931 C CA . HIS A 1 110 ? 2.733 -13.475 -24.882 1.00 77.88 110 HIS A CA 1
ATOM 932 C C . HIS A 1 110 ? 3.649 -13.992 -26.004 1.00 77.88 110 HIS A C 1
ATOM 934 O O . HIS A 1 110 ? 4.857 -14.107 -25.761 1.00 77.88 110 HIS A O 1
ATOM 940 N N . PRO A 1 111 ? 3.121 -14.322 -27.201 1.00 83.00 111 PRO A N 1
ATOM 941 C CA . PRO A 1 111 ? 3.925 -14.807 -28.326 1.00 83.00 111 PRO A CA 1
ATOM 942 C C . PRO A 1 111 ? 5.090 -13.880 -28.688 1.00 83.00 111 PRO A C 1
ATOM 944 O O . PRO A 1 111 ? 6.175 -14.351 -29.006 1.00 83.00 111 PRO A O 1
ATOM 947 N N . GLU A 1 112 ? 4.891 -12.570 -28.557 1.00 82.06 112 GLU A N 1
ATOM 948 C CA . GLU A 1 112 ? 5.861 -11.529 -28.906 1.00 82.06 112 GLU A CA 1
ATOM 949 C C . GLU A 1 112 ? 7.090 -11.525 -27.977 1.00 82.06 112 GLU A C 1
ATOM 951 O O . GLU A 1 112 ? 8.135 -10.986 -28.324 1.00 82.06 112 GLU A O 1
ATOM 956 N N . LEU A 1 113 ? 6.991 -12.162 -26.804 1.00 82.38 113 LEU A N 1
ATOM 957 C CA . LEU A 1 113 ? 8.094 -12.311 -25.848 1.00 82.38 113 LEU A CA 1
ATOM 958 C C . LEU A 1 113 ? 8.892 -13.607 -26.046 1.00 82.38 113 LEU A C 1
ATOM 960 O O . LEU A 1 113 ? 9.921 -13.796 -25.396 1.00 82.38 113 LEU A O 1
ATOM 964 N N . VAL A 1 114 ? 8.412 -14.540 -26.877 1.00 82.50 114 VAL A N 1
ATOM 965 C CA . VAL A 1 114 ? 9.040 -15.863 -27.018 1.00 82.50 114 VAL A CA 1
ATOM 966 C C . VAL A 1 114 ? 10.421 -15.751 -27.651 1.00 82.50 114 VAL A C 1
ATOM 968 O O . VAL A 1 114 ? 11.352 -16.384 -27.145 1.00 82.50 114 VAL A O 1
ATOM 971 N N . ASP A 1 115 ? 10.546 -14.893 -28.659 1.00 82.75 115 ASP A N 1
ATOM 972 C CA . ASP A 1 115 ? 11.767 -14.693 -29.444 1.00 82.75 115 ASP A CA 1
ATOM 973 C C . ASP A 1 115 ? 12.607 -13.496 -28.963 1.00 82.75 115 ASP A C 1
ATOM 975 O O . ASP A 1 115 ? 13.679 -13.228 -29.502 1.00 82.75 115 ASP A O 1
ATOM 979 N N . LEU A 1 116 ? 12.137 -12.764 -27.946 1.00 85.19 116 LEU A N 1
ATOM 980 C CA . LEU A 1 116 ? 12.890 -11.658 -27.365 1.00 85.19 116 LEU A CA 1
ATOM 981 C C . LEU A 1 116 ? 14.010 -12.206 -26.471 1.00 85.19 116 LEU A C 1
ATOM 983 O O . LEU A 1 116 ? 13.755 -12.973 -25.543 1.00 85.19 116 LEU A O 1
ATOM 987 N N . GLU A 1 117 ? 15.246 -11.796 -26.744 1.00 89.44 117 GLU A N 1
ATOM 988 C CA . GLU A 1 117 ? 16.415 -12.133 -25.926 1.00 89.44 117 GLU A CA 1
ATOM 989 C C . GLU A 1 117 ? 16.435 -11.332 -24.614 1.00 89.44 117 GLU A C 1
ATOM 991 O O . GLU A 1 117 ? 16.029 -10.167 -24.572 1.00 89.44 117 GLU A O 1
ATOM 996 N N . GLU A 1 118 ? 16.968 -11.918 -23.534 1.00 88.50 118 GLU A N 1
ATOM 997 C CA . GLU A 1 118 ? 17.005 -11.265 -22.210 1.00 88.50 118 GLU A CA 1
ATOM 998 C C . GLU A 1 118 ? 17.792 -9.945 -22.237 1.00 88.50 118 GLU A C 1
ATOM 1000 O O . GLU A 1 118 ? 17.349 -8.950 -21.671 1.00 88.50 118 GLU A O 1
ATOM 1005 N N . GLU A 1 119 ? 18.907 -9.880 -22.968 1.00 90.06 119 GLU A N 1
ATOM 1006 C CA . GLU A 1 119 ? 19.680 -8.640 -23.122 1.00 90.06 119 GLU A CA 1
ATOM 1007 C C . GLU A 1 119 ? 18.872 -7.527 -23.809 1.00 90.06 119 GLU A C 1
ATOM 1009 O O . GLU A 1 119 ? 18.977 -6.356 -23.434 1.00 90.06 119 GLU A O 1
ATOM 1014 N N . ALA A 1 120 ? 18.045 -7.881 -24.798 1.00 89.94 120 ALA A N 1
ATOM 1015 C CA . ALA A 1 120 ? 17.174 -6.931 -25.484 1.00 89.94 120 ALA A CA 1
ATOM 1016 C C . ALA A 1 120 ? 16.041 -6.460 -24.562 1.00 89.94 120 ALA A C 1
ATOM 1018 O O . ALA A 1 120 ? 15.735 -5.267 -24.525 1.00 89.94 120 ALA A O 1
ATOM 1019 N N . PHE A 1 121 ? 15.474 -7.368 -23.764 1.00 91.25 121 PHE A N 1
ATOM 1020 C CA . PHE A 1 121 ? 14.484 -7.036 -22.743 1.00 91.25 121 PHE A CA 1
ATOM 1021 C C . PHE A 1 121 ? 15.027 -6.037 -21.711 1.00 91.25 121 PHE A C 1
ATOM 1023 O O . PHE A 1 121 ? 14.403 -5.005 -21.469 1.00 91.25 121 PHE A O 1
ATOM 1030 N N . GLU A 1 122 ? 16.213 -6.278 -21.151 1.00 93.06 122 GLU A N 1
ATOM 1031 C CA . GLU A 1 122 ? 16.822 -5.370 -20.168 1.00 93.06 122 GLU A CA 1
ATOM 1032 C C . GLU A 1 122 ? 17.090 -3.976 -20.772 1.00 93.06 122 GLU A C 1
ATOM 1034 O O . GLU A 1 122 ? 16.864 -2.952 -20.122 1.00 93.06 122 GLU A O 1
ATOM 1039 N N . GLN A 1 123 ? 17.477 -3.899 -22.052 1.00 93.31 123 GLN A N 1
ATOM 1040 C CA . GLN A 1 123 ? 17.606 -2.616 -22.754 1.00 93.31 123 GLN A CA 1
ATOM 1041 C C . GLN A 1 123 ? 16.267 -1.894 -22.951 1.00 93.31 123 GLN A C 1
ATOM 1043 O O . GLN A 1 123 ? 16.234 -0.660 -22.904 1.00 93.31 123 GLN A O 1
ATOM 1048 N N . LEU A 1 124 ? 15.175 -2.626 -23.196 1.00 93.19 124 LEU A N 1
ATOM 1049 C CA . LEU A 1 124 ? 13.832 -2.050 -23.295 1.00 93.19 124 LEU A CA 1
ATOM 1050 C C . LEU A 1 124 ? 13.385 -1.481 -21.947 1.00 93.19 124 LEU A C 1
ATOM 1052 O O . LEU A 1 124 ? 12.930 -0.338 -21.901 1.00 93.19 124 LEU A O 1
ATOM 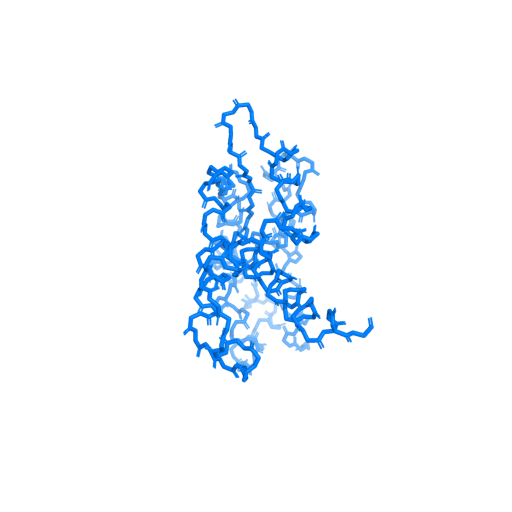1056 N N . VAL A 1 125 ? 13.601 -2.217 -20.852 1.00 95.56 125 VAL A N 1
ATOM 1057 C CA . VAL A 1 125 ? 13.328 -1.742 -19.485 1.00 95.56 125 VAL A CA 1
ATOM 1058 C C . VAL A 1 125 ? 14.068 -0.433 -19.214 1.00 95.56 125 VAL A C 1
ATOM 1060 O O . VAL A 1 125 ? 13.439 0.560 -18.858 1.00 95.56 125 VAL A O 1
ATOM 1063 N N . GLU A 1 126 ? 15.376 -0.372 -19.471 1.00 95.25 126 GLU A N 1
ATOM 1064 C CA . GLU A 1 126 ? 16.171 0.845 -19.251 1.00 95.25 126 GLU A CA 1
ATOM 1065 C C . GLU A 1 126 ? 15.741 2.025 -20.140 1.00 95.25 126 GLU A C 1
ATOM 1067 O O . GLU A 1 126 ? 15.897 3.193 -19.768 1.00 95.25 126 GLU A O 1
ATOM 1072 N N . LYS A 1 127 ? 15.165 1.763 -21.319 1.00 94.75 127 LYS A N 1
ATOM 1073 C CA . LYS A 1 127 ? 14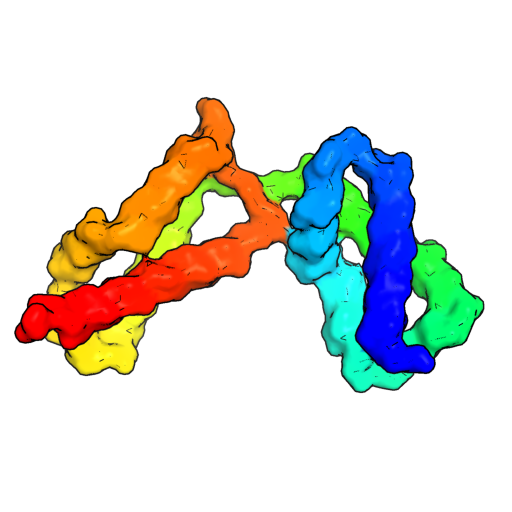.628 2.813 -22.198 1.00 94.75 127 LYS A CA 1
ATOM 1074 C C . LYS A 1 127 ? 13.220 3.259 -21.800 1.00 94.75 127 LYS A C 1
ATOM 1076 O O . LYS A 1 127 ? 12.892 4.420 -22.079 1.00 94.75 127 LYS A O 1
ATOM 1081 N N . ASN A 1 128 ? 12.456 2.411 -21.114 1.00 95.62 128 ASN A N 1
ATOM 1082 C CA . ASN A 1 128 ? 11.049 2.603 -20.789 1.00 95.62 128 ASN A CA 1
ATOM 1083 C C . ASN A 1 128 ? 10.785 3.890 -19.982 1.00 95.62 128 ASN A C 1
ATOM 1085 O O . ASN A 1 128 ? 11.440 4.201 -18.981 1.00 95.62 128 ASN A O 1
ATOM 1089 N N . ILE A 1 129 ? 9.793 4.666 -20.427 1.00 95.50 129 ILE A N 1
ATOM 1090 C CA . ILE A 1 129 ? 9.476 5.979 -19.845 1.00 95.50 129 ILE A CA 1
ATOM 1091 C C . ILE A 1 129 ? 8.865 5.842 -18.445 1.00 95.50 129 ILE A C 1
ATOM 1093 O O . ILE A 1 129 ? 9.127 6.686 -17.584 1.00 95.50 129 ILE A O 1
ATOM 1097 N N . ILE A 1 130 ? 8.057 4.807 -18.201 1.00 97.69 130 ILE A N 1
ATOM 1098 C CA . ILE A 1 130 ? 7.419 4.579 -16.899 1.00 97.69 130 ILE A CA 1
ATOM 1099 C C . ILE A 1 130 ? 8.471 4.199 -15.859 1.00 97.69 130 ILE A C 1
ATOM 1101 O O . ILE A 1 130 ? 8.517 4.808 -14.790 1.00 97.69 130 ILE A O 1
ATOM 1105 N N . TYR A 1 131 ? 9.393 3.303 -16.209 1.00 97.94 131 TYR A N 1
ATOM 1106 C CA . TYR A 1 131 ? 10.520 2.953 -15.348 1.00 97.94 131 TYR A CA 1
ATOM 1107 C C . TYR A 1 131 ? 11.393 4.175 -15.015 1.00 97.94 131 TYR A C 1
ATOM 1109 O O . TYR A 1 131 ? 11.662 4.446 -13.844 1.00 97.94 131 TYR A O 1
ATOM 1117 N N . LYS A 1 132 ? 11.743 5.008 -16.007 1.00 97.75 132 LYS A N 1
ATOM 1118 C CA . LYS A 1 132 ? 12.476 6.269 -15.768 1.00 97.75 132 LYS A CA 1
ATOM 1119 C C . LYS A 1 132 ? 11.731 7.227 -14.835 1.00 97.75 132 LYS A C 1
ATOM 1121 O O . LYS A 1 132 ? 12.355 7.854 -13.977 1.00 97.75 132 LYS A O 1
ATOM 1126 N N . LYS A 1 133 ? 10.406 7.348 -14.980 1.00 97.62 133 LYS A N 1
ATOM 1127 C CA . LYS A 1 133 ? 9.567 8.157 -14.079 1.00 97.62 133 LYS A CA 1
ATOM 1128 C C . LYS A 1 133 ? 9.586 7.607 -12.655 1.00 97.62 133 LYS A C 1
ATOM 1130 O O . LYS A 1 133 ? 9.721 8.394 -11.723 1.00 97.62 133 LYS A O 1
ATOM 1135 N N . MET A 1 134 ? 9.509 6.287 -12.485 1.00 97.75 134 MET A N 1
ATOM 1136 C CA . MET A 1 134 ? 9.626 5.644 -11.176 1.00 97.75 134 MET A CA 1
ATOM 1137 C C . MET A 1 134 ? 10.995 5.920 -10.541 1.00 97.75 134 MET A C 1
ATOM 1139 O O . MET A 1 134 ? 11.037 6.371 -9.400 1.00 97.75 134 MET A O 1
ATOM 1143 N N . LYS A 1 135 ? 12.108 5.739 -11.269 1.00 97.44 135 LYS A N 1
ATOM 1144 C CA . LYS A 1 135 ? 13.459 6.054 -10.758 1.00 97.44 135 LYS A CA 1
ATOM 1145 C C . LYS A 1 135 ? 13.573 7.503 -10.299 1.00 97.44 135 LYS A C 1
ATOM 1147 O O . LYS A 1 135 ? 14.092 7.771 -9.219 1.00 97.44 135 LYS A O 1
ATOM 1152 N N . LYS A 1 136 ? 13.056 8.438 -11.103 1.00 97.75 136 LYS A N 1
ATOM 1153 C CA . LYS A 1 136 ? 13.022 9.860 -10.748 1.00 97.75 136 LYS A CA 1
ATOM 1154 C C . LYS A 1 136 ? 12.223 10.096 -9.462 1.00 97.75 136 LYS A C 1
ATOM 1156 O O . LYS A 1 136 ? 12.725 10.772 -8.573 1.00 97.75 136 LYS A O 1
ATOM 1161 N N . ARG A 1 137 ? 11.035 9.495 -9.340 1.00 97.19 137 ARG A N 1
ATOM 1162 C CA . ARG A 1 137 ? 10.205 9.574 -8.131 1.00 97.19 137 ARG A CA 1
ATOM 1163 C C . ARG A 1 137 ? 10.959 9.061 -6.899 1.00 97.19 137 ARG A C 1
ATOM 1165 O O . ARG A 1 137 ? 11.010 9.759 -5.899 1.00 97.19 137 ARG A O 1
ATOM 1172 N N . LEU A 1 138 ? 11.597 7.890 -6.982 1.00 97.31 138 LEU A N 1
ATOM 1173 C CA . LEU A 1 138 ? 12.382 7.328 -5.872 1.00 97.31 138 LEU A CA 1
ATOM 1174 C C . LEU A 1 138 ? 13.538 8.246 -5.460 1.00 97.31 138 LEU A C 1
ATOM 1176 O O . LEU A 1 138 ? 13.793 8.415 -4.271 1.00 97.31 138 LEU A O 1
ATOM 1180 N N . TYR A 1 139 ? 14.212 8.863 -6.433 1.00 96.94 139 TYR A N 1
ATOM 1181 C CA . TYR A 1 139 ? 15.274 9.830 -6.165 1.00 96.94 139 TYR A CA 1
ATOM 1182 C C . TYR A 1 139 ? 14.761 11.097 -5.462 1.00 96.94 139 TYR A C 1
ATOM 1184 O O . TYR A 1 139 ? 15.460 11.639 -4.611 1.00 96.94 139 TYR A O 1
ATOM 1192 N N . GLU A 1 140 ? 13.563 11.566 -5.816 1.00 97.44 140 GLU A N 1
ATOM 1193 C CA . GLU A 1 140 ? 12.931 12.756 -5.230 1.00 97.44 140 GLU A CA 1
ATOM 1194 C C . GLU A 1 140 ? 12.305 12.486 -3.849 1.00 97.44 140 GLU A C 1
ATOM 1196 O O . GLU A 1 140 ? 12.277 13.382 -3.009 1.00 97.44 140 GLU A O 1
ATOM 1201 N N . GLU A 1 141 ? 11.806 11.271 -3.609 1.00 95.81 141 GLU A N 1
ATOM 1202 C CA . GLU A 1 141 ? 11.103 10.884 -2.375 1.00 95.81 141 GLU A CA 1
ATOM 1203 C C . GLU A 1 141 ? 12.025 10.353 -1.270 1.00 95.81 141 GLU A C 1
ATOM 1205 O O . GLU A 1 141 ? 11.621 10.326 -0.105 1.00 95.81 141 GLU A O 1
ATOM 1210 N N . GLN A 1 142 ? 13.232 9.887 -1.608 1.00 97.44 142 GLN A N 1
ATOM 1211 C CA . GLN A 1 142 ? 14.136 9.318 -0.612 1.00 97.44 142 GLN A CA 1
ATOM 1212 C C . GLN A 1 142 ? 14.666 10.377 0.363 1.00 97.44 142 GLN A C 1
ATOM 1214 O O . GLN A 1 142 ? 14.946 11.518 -0.003 1.00 97.44 142 GLN A O 1
ATOM 1219 N N . ASP A 1 143 ? 14.861 9.980 1.618 1.00 97.12 143 ASP A N 1
ATOM 1220 C CA . ASP A 1 143 ? 15.546 10.815 2.599 1.00 97.12 143 ASP A CA 1
ATOM 1221 C C . ASP A 1 143 ? 17.070 10.854 2.376 1.00 97.12 143 ASP A C 1
ATOM 1223 O O . ASP A 1 143 ? 17.636 10.185 1.510 1.00 97.12 143 ASP A O 1
ATOM 1227 N N . ASN A 1 144 ? 17.772 11.612 3.222 1.00 96.81 144 ASN A N 1
ATOM 1228 C CA . ASN A 1 144 ? 19.234 11.738 3.171 1.00 96.81 144 ASN A CA 1
ATOM 1229 C C . ASN A 1 144 ? 19.990 10.414 3.416 1.00 96.81 144 ASN A C 1
ATOM 1231 O O . ASN A 1 144 ? 21.208 10.369 3.251 1.00 96.81 144 ASN A O 1
ATOM 1235 N N . GLN A 1 145 ? 19.303 9.359 3.861 1.00 97.25 145 GLN A N 1
ATOM 1236 C CA . GLN A 1 145 ? 19.843 8.015 4.074 1.00 97.25 145 GLN A CA 1
ATOM 1237 C C . GLN A 1 145 ? 19.433 7.036 2.957 1.00 97.25 145 GLN A C 1
ATOM 1239 O O . GLN A 1 145 ? 19.731 5.843 3.058 1.00 97.25 145 GLN A O 1
ATOM 1244 N N . GLY A 1 146 ? 18.758 7.517 1.908 1.00 97.62 146 GLY A N 1
ATOM 1245 C CA . GLY A 1 146 ? 18.316 6.713 0.770 1.00 97.62 146 GLY A CA 1
ATOM 1246 C C . GLY A 1 146 ? 17.045 5.901 1.025 1.00 97.62 146 GLY A C 1
ATOM 1247 O O . GLY A 1 146 ? 16.758 4.970 0.270 1.00 97.62 146 GLY A O 1
ATOM 1248 N N . PHE A 1 147 ? 16.281 6.195 2.084 1.00 98.44 147 PHE A N 1
ATOM 1249 C CA . PHE A 1 147 ? 15.026 5.495 2.366 1.00 98.44 147 PHE A CA 1
ATOM 1250 C C . PHE A 1 147 ? 13.823 6.201 1.750 1.00 98.44 147 PHE A C 1
ATOM 1252 O O . PHE A 1 147 ? 13.622 7.393 1.966 1.00 98.44 147 PHE A O 1
ATOM 1259 N N . VAL A 1 148 ? 12.968 5.429 1.084 1.00 97.56 148 VAL A N 1
ATOM 1260 C CA . VAL A 1 148 ? 11.596 5.817 0.735 1.00 97.56 148 VAL A CA 1
ATOM 1261 C C . VAL A 1 148 ? 10.618 5.271 1.773 1.00 97.56 148 VAL A C 1
ATOM 1263 O O . VAL A 1 148 ? 10.918 4.289 2.461 1.00 97.56 148 VAL A O 1
ATOM 1266 N N . TYR A 1 149 ? 9.445 5.895 1.884 1.00 95.19 149 TYR A N 1
ATOM 1267 C CA . TYR A 1 149 ? 8.450 5.612 2.919 1.00 95.19 149 TYR A CA 1
ATOM 1268 C C . TYR A 1 149 ? 7.078 5.361 2.298 1.00 95.19 149 TYR A C 1
ATOM 1270 O O . TYR A 1 149 ? 6.626 6.130 1.455 1.00 95.19 149 TYR A O 1
ATOM 1278 N N . SER A 1 150 ? 6.387 4.305 2.727 1.00 93.44 150 SER A N 1
ATOM 1279 C CA . SER A 1 150 ? 5.043 3.989 2.232 1.00 93.44 150 SER A CA 1
ATOM 1280 C C . SER A 1 150 ? 4.304 3.099 3.215 1.00 93.44 150 SER A C 1
ATOM 1282 O O . SER A 1 150 ? 4.822 2.066 3.634 1.00 93.44 150 SER A O 1
ATOM 1284 N N . ASP A 1 151 ? 3.065 3.459 3.558 1.00 91.88 151 ASP A N 1
ATOM 1285 C CA . ASP A 1 151 ? 2.201 2.610 4.389 1.00 91.88 151 ASP A CA 1
ATOM 1286 C C . ASP A 1 151 ? 1.710 1.356 3.651 1.00 91.88 151 ASP A C 1
ATOM 1288 O O . ASP A 1 151 ? 1.099 0.484 4.271 1.00 91.88 151 ASP A O 1
ATOM 1292 N N . ASN A 1 152 ? 1.985 1.251 2.346 1.00 91.12 152 ASN A N 1
ATOM 1293 C CA . ASN A 1 152 ? 1.515 0.166 1.500 1.00 91.12 152 ASN A CA 1
ATOM 1294 C C . ASN A 1 152 ? 2.480 -0.146 0.346 1.00 91.12 152 ASN A C 1
ATOM 1296 O O . ASN A 1 152 ? 2.124 -0.071 -0.835 1.00 91.12 152 ASN A O 1
ATOM 1300 N N . PHE A 1 153 ? 3.714 -0.519 0.692 1.00 93.12 153 PHE A N 1
ATOM 1301 C CA . PHE A 1 153 ? 4.700 -0.930 -0.306 1.00 93.12 153 PHE A CA 1
ATOM 1302 C C . PHE A 1 153 ? 4.207 -2.066 -1.202 1.00 93.12 153 PHE A C 1
ATOM 1304 O O . PHE A 1 153 ? 4.511 -2.049 -2.386 1.00 93.12 153 PHE A O 1
ATOM 1311 N N . ASP A 1 154 ? 3.426 -3.017 -0.687 1.00 91.25 154 ASP A N 1
ATOM 1312 C CA . ASP A 1 154 ? 2.970 -4.160 -1.483 1.00 91.25 154 ASP A CA 1
ATOM 1313 C C . ASP A 1 154 ? 2.119 -3.727 -2.684 1.00 91.25 154 ASP A C 1
ATOM 1315 O O . ASP A 1 154 ? 2.401 -4.133 -3.814 1.00 91.25 154 ASP A O 1
ATOM 1319 N N . MET A 1 155 ? 1.120 -2.861 -2.480 1.00 91.62 155 MET A N 1
ATOM 1320 C CA . MET A 1 155 ? 0.312 -2.350 -3.596 1.00 91.62 155 MET A CA 1
ATOM 1321 C C . MET A 1 155 ? 1.103 -1.402 -4.491 1.00 91.62 155 MET A C 1
ATOM 1323 O O . MET A 1 155 ? 0.888 -1.405 -5.701 1.00 91.62 155 MET A O 1
ATOM 1327 N N . GLN A 1 156 ? 2.006 -0.598 -3.922 1.00 93.50 156 GLN A N 1
ATOM 1328 C CA . GLN A 1 156 ? 2.831 0.317 -4.710 1.00 93.50 156 GLN A CA 1
ATOM 1329 C C . GLN A 1 156 ? 3.780 -0.453 -5.638 1.00 93.50 156 GLN A C 1
ATOM 1331 O O . GLN A 1 156 ? 3.850 -0.143 -6.823 1.00 93.50 156 GLN A O 1
ATOM 1336 N N . LEU A 1 157 ? 4.409 -1.521 -5.135 1.00 96.44 157 LEU A N 1
ATOM 1337 C CA . LEU A 1 157 ? 5.252 -2.428 -5.912 1.00 96.44 157 LEU A CA 1
ATOM 1338 C C . LEU A 1 157 ? 4.456 -3.112 -7.024 1.00 96.44 157 LEU A C 1
ATOM 1340 O O . LEU A 1 157 ? 4.942 -3.196 -8.148 1.00 96.44 157 LEU A O 1
ATOM 1344 N N . ILE A 1 158 ? 3.247 -3.606 -6.724 1.00 95.56 158 ILE A N 1
ATOM 1345 C CA . ILE A 1 158 ? 2.366 -4.208 -7.738 1.00 95.56 158 ILE A CA 1
ATOM 1346 C C . ILE A 1 158 ? 2.057 -3.184 -8.825 1.00 95.56 158 ILE A C 1
ATOM 1348 O O . ILE A 1 158 ? 2.284 -3.469 -9.993 1.00 95.56 158 ILE A O 1
ATOM 1352 N N . ARG A 1 159 ? 1.609 -1.986 -8.447 1.00 95.69 159 ARG A N 1
ATOM 1353 C CA . ARG A 1 159 ? 1.259 -0.938 -9.404 1.00 95.69 159 ARG A CA 1
ATOM 1354 C C . ARG A 1 159 ? 2.443 -0.540 -10.281 1.00 95.69 159 ARG A C 1
ATOM 1356 O O . ARG A 1 159 ? 2.311 -0.572 -11.493 1.00 95.69 159 ARG A O 1
ATOM 1363 N N . ASP A 1 160 ? 3.584 -0.206 -9.682 1.00 97.62 160 ASP A N 1
ATOM 1364 C CA . ASP A 1 160 ? 4.753 0.232 -10.448 1.00 97.62 160 ASP A CA 1
ATOM 1365 C C . ASP A 1 160 ? 5.246 -0.874 -11.396 1.00 97.62 160 ASP A C 1
ATOM 1367 O O . ASP A 1 160 ? 5.611 -0.579 -12.529 1.00 97.62 160 ASP A O 1
ATOM 1371 N N . SER A 1 161 ? 5.227 -2.144 -10.963 1.00 97.38 161 SER A N 1
ATOM 1372 C CA . SER A 1 161 ? 5.578 -3.262 -11.853 1.00 97.38 161 SER A CA 1
ATOM 1373 C C . SER A 1 161 ? 4.585 -3.419 -13.004 1.00 97.38 161 SER A C 1
ATOM 1375 O O . SER A 1 161 ? 5.021 -3.444 -14.148 1.00 97.38 161 SER A O 1
ATOM 1377 N N . CYS A 1 162 ? 3.276 -3.426 -12.740 1.00 96.12 162 CYS A N 1
ATOM 1378 C CA . CYS A 1 162 ? 2.263 -3.551 -13.788 1.00 96.12 162 CYS A CA 1
ATOM 1379 C C . CYS A 1 162 ? 2.279 -2.377 -14.779 1.00 96.12 162 CYS A C 1
ATOM 1381 O O . CYS A 1 162 ? 2.181 -2.610 -15.979 1.00 96.12 162 CYS A O 1
ATOM 1383 N N . ASP A 1 163 ? 2.455 -1.138 -14.306 1.00 97.12 163 ASP A N 1
ATOM 1384 C CA . ASP A 1 163 ? 2.530 0.043 -15.177 1.00 97.12 163 ASP A CA 1
ATOM 1385 C C . ASP A 1 163 ? 3.751 -0.049 -16.127 1.00 97.12 163 ASP A C 1
ATOM 1387 O O . ASP A 1 163 ? 3.693 0.392 -17.277 1.00 97.12 163 ASP A O 1
ATOM 1391 N N . ILE A 1 164 ? 4.867 -0.634 -15.668 1.00 97.31 164 ILE A N 1
ATOM 1392 C CA . ILE A 1 164 ? 6.054 -0.892 -16.501 1.00 97.31 164 ILE A CA 1
ATOM 1393 C C . ILE A 1 164 ? 5.804 -2.057 -17.467 1.00 97.31 164 ILE A C 1
ATOM 1395 O O . ILE A 1 164 ? 6.128 -1.933 -18.645 1.00 97.31 164 ILE A O 1
ATOM 1399 N N . GLU A 1 165 ? 5.235 -3.167 -16.989 1.00 94.75 165 GLU A N 1
ATOM 1400 C CA . GLU A 1 165 ? 4.886 -4.344 -17.801 1.00 94.75 165 GLU A CA 1
ATOM 1401 C C . GLU A 1 165 ? 3.980 -3.958 -18.977 1.00 94.75 165 GLU A C 1
ATOM 1403 O O . GLU A 1 165 ? 4.266 -4.310 -20.121 1.00 94.75 165 GLU A O 1
ATOM 1408 N N . GLU A 1 166 ? 2.926 -3.181 -18.716 1.00 93.88 166 GLU A N 1
ATOM 1409 C CA . GLU A 1 166 ? 1.998 -2.693 -19.739 1.00 93.88 166 GLU A CA 1
ATOM 1410 C C . GLU A 1 166 ? 2.715 -1.814 -20.768 1.00 93.88 166 GLU A C 1
ATOM 1412 O O . GLU A 1 166 ? 2.571 -2.023 -21.972 1.00 93.88 166 GLU A O 1
ATOM 1417 N N . ALA A 1 167 ? 3.539 -0.868 -20.312 1.00 94.06 167 ALA A N 1
ATOM 1418 C CA . ALA A 1 167 ? 4.283 0.004 -21.212 1.00 94.06 167 ALA A CA 1
ATOM 1419 C C . ALA A 1 167 ? 5.286 -0.774 -22.081 1.00 94.06 167 ALA A C 1
ATOM 1421 O O . ALA A 1 167 ? 5.385 -0.511 -23.275 1.00 94.06 167 ALA A O 1
ATOM 1422 N N . LEU A 1 168 ? 5.989 -1.757 -21.511 1.00 92.75 168 LEU A N 1
ATOM 1423 C CA . LEU A 1 168 ? 6.901 -2.622 -22.262 1.00 92.75 168 LEU A CA 1
ATOM 1424 C C . LEU A 1 168 ? 6.164 -3.467 -23.295 1.00 92.75 168 LEU A C 1
ATOM 1426 O O . LEU A 1 168 ? 6.627 -3.588 -24.425 1.00 92.75 168 LEU A O 1
ATOM 1430 N N . TYR A 1 169 ? 5.019 -4.040 -22.928 1.00 90.75 169 TYR A N 1
ATOM 1431 C CA . TYR A 1 169 ? 4.202 -4.805 -23.862 1.00 90.75 169 TYR A CA 1
ATOM 1432 C C . TYR A 1 169 ? 3.762 -3.948 -25.056 1.00 90.75 169 TYR A C 1
ATOM 1434 O O . TYR A 1 169 ? 3.847 -4.395 -26.200 1.00 90.75 169 TYR A O 1
ATOM 1442 N N . LEU A 1 170 ? 3.348 -2.702 -24.814 1.00 90.12 170 LEU A N 1
ATOM 1443 C CA . LEU A 1 170 ? 2.999 -1.763 -25.880 1.00 90.12 170 LEU A CA 1
ATOM 1444 C C . LEU A 1 170 ? 4.211 -1.393 -26.742 1.00 90.12 170 LEU A C 1
ATOM 1446 O O . LEU A 1 170 ? 4.096 -1.416 -27.962 1.00 90.12 170 LEU A O 1
ATOM 1450 N N . ASP A 1 171 ? 5.370 -1.108 -26.140 1.00 87.75 171 ASP A N 1
ATOM 1451 C CA . ASP A 1 171 ? 6.602 -0.802 -26.883 1.00 87.75 171 ASP A CA 1
ATOM 1452 C C . ASP A 1 171 ? 7.010 -1.969 -27.807 1.00 87.75 171 ASP A C 1
ATOM 1454 O O . ASP A 1 171 ? 7.437 -1.746 -28.938 1.00 87.75 171 ASP A O 1
ATOM 1458 N N . ILE A 1 172 ? 6.835 -3.214 -27.350 1.00 86.88 172 ILE A N 1
ATOM 1459 C CA . ILE A 1 172 ? 7.151 -4.431 -28.115 1.00 86.88 172 ILE A CA 1
ATOM 1460 C C . ILE A 1 172 ? 6.138 -4.671 -29.240 1.00 86.88 172 ILE A C 1
ATOM 1462 O O . ILE A 1 172 ? 6.523 -5.044 -30.342 1.00 86.88 172 ILE A O 1
ATOM 1466 N N . THR A 1 173 ? 4.845 -4.476 -28.976 1.00 84.88 173 THR A N 1
ATOM 1467 C CA . THR A 1 173 ? 3.775 -4.807 -29.937 1.00 84.88 173 THR A CA 1
ATOM 1468 C C . THR A 1 173 ? 3.469 -3.697 -30.939 1.00 84.88 173 THR A C 1
ATOM 1470 O O . THR A 1 173 ? 2.958 -3.978 -32.022 1.00 84.88 173 THR A O 1
ATOM 1473 N N . LEU A 1 174 ? 3.753 -2.440 -30.591 1.00 79.81 174 LEU A N 1
ATOM 1474 C CA . LEU A 1 174 ? 3.460 -1.264 -31.416 1.00 79.81 174 LEU A CA 1
ATOM 1475 C C . LEU A 1 174 ? 4.715 -0.610 -32.006 1.00 79.81 174 LEU A C 1
ATOM 1477 O O . LEU A 1 174 ? 4.578 0.278 -32.841 1.00 79.81 174 LEU A O 1
ATOM 1481 N N . GLY A 1 175 ? 5.918 -1.034 -31.603 1.00 59.97 175 GLY A N 1
ATOM 1482 C CA . GLY A 1 175 ? 7.192 -0.486 -32.086 1.00 59.97 175 GLY A CA 1
ATOM 1483 C C . GLY A 1 175 ? 7.483 -0.706 -33.577 1.00 59.97 175 GLY A C 1
ATOM 1484 O O . GLY A 1 175 ? 8.412 -0.092 -34.098 1.00 59.97 175 GLY A O 1
ATOM 1485 N N . ASP A 1 176 ? 6.679 -1.530 -34.256 1.00 50.47 176 ASP A N 1
ATOM 1486 C CA . ASP A 1 176 ? 6.792 -1.848 -35.686 1.00 50.47 176 ASP A CA 1
ATOM 1487 C C . ASP A 1 176 ? 5.817 -1.055 -36.595 1.00 50.47 176 ASP A C 1
ATOM 1489 O O . ASP A 1 176 ? 5.734 -1.347 -37.792 1.00 50.47 176 ASP A O 1
ATOM 1493 N N . TYR A 1 177 ? 5.081 -0.061 -36.067 1.00 42.22 177 TYR A N 1
ATOM 1494 C CA . TYR A 1 177 ? 4.185 0.825 -36.843 1.00 42.22 177 TYR A CA 1
ATOM 1495 C C . TYR A 1 177 ? 4.750 2.229 -37.094 1.00 42.22 177 TYR A C 1
ATOM 1497 O O . TYR A 1 177 ? 5.279 2.856 -36.148 1.00 42.22 177 TYR A O 1
#

pLDDT: mean 92.49, std 7.53, range [42.22, 98.44]

Foldseek 3Di:
DALVVLLVVLLVVLLVLLVVPDDDPCCVVCLVLQLCPFQPLSVVSVVCSVPPVSVVCVDVVVVVVCCVPSVVSSSVRSNCCVVVFDKDALVRLLVLLVVLLVVVLVVCPDVLSPPDDPVNVVVLLVVFPLSVVSSVVQVVQADPVRMHTDSCSPVVSVVSNVVSNVRSVCCSPVVVD